Protein AF-A0A0B4H3W7-F1 (afdb_monomer_lite)

pLDDT: mean 87.28, std 7.1, range [52.62, 96.56]

Organism: Metarhizium guizhouense (strain ARSEF 977) (NCBI:txid1276136)

Foldseek 3Di:
DDDVVLNDDDFFDDDDDDLDPVRVLVVLVVVCVSVVPDPVPRDPSVVVVVVSNVVSVVCVVVVVVVCVVPDDPPDDDDDVVLVDADWDDDDDQKTFSDDPPVSCVVSVHDDDPFADPQQGIWGFDADPVRDGAWIWGQVGPPRGTDTDGDD

Radius of gyration: 22.35 Å; chains: 1; bounding box: 41×49×53 Å

Secondary structure (DSSP, 8-state):
-EEGGGTEE------S--SS-HHHHHHHHHHHHHTT--GGGS--HHHHHHHHHHHHHHHHHHHHHHHHHH--TTPPPPPGGGG----EEEETTEEE----HHHHHHTT----TT--GGGGEEEEEE-TTS-EEEEEE--STTPPPEE----

Structure (mmCIF, N/CA/C/O backbone):
data_AF-A0A0B4H3W7-F1
#
_entry.id   AF-A0A0B4H3W7-F1
#
loop_
_atom_site.group_PDB
_atom_site.id
_atom_site.type_symbol
_atom_site.label_atom_id
_atom_site.label_alt_id
_atom_site.label_comp_id
_atom_site.label_asym_id
_atom_site.label_entity_id
_atom_site.label_seq_id
_atom_site.pdbx_PDB_ins_code
_atom_site.Cartn_x
_atom_site.Cartn_y
_atom_site.Cartn_z
_atom_site.occupancy
_atom_site.B_iso_or_equiv
_atom_site.auth_seq_id
_atom_site.auth_comp_id
_atom_site.auth_asym_id
_atom_site.auth_atom_id
_atom_site.pdbx_PDB_model_num
ATOM 1 N N . MET A 1 1 ? -8.938 4.417 8.530 1.00 88.06 1 MET A N 1
ATOM 2 C CA . MET A 1 1 ? -9.142 3.806 9.865 1.00 88.06 1 MET A CA 1
ATOM 3 C C . MET A 1 1 ? -10.612 3.454 10.024 1.00 88.06 1 MET A C 1
ATOM 5 O O . MET A 1 1 ? -11.446 4.266 9.639 1.00 88.06 1 MET A O 1
ATOM 9 N N . LEU A 1 2 ? -10.930 2.270 10.545 1.00 92.44 2 LEU A N 1
ATOM 10 C CA . LEU A 1 2 ? -12.310 1.829 10.781 1.00 92.44 2 LEU A CA 1
ATOM 11 C C . LEU A 1 2 ? -12.602 1.864 12.283 1.00 92.44 2 LEU A C 1
ATOM 13 O O . LEU A 1 2 ? -11.782 1.391 13.067 1.00 92.44 2 LEU A O 1
ATOM 17 N N . LEU A 1 3 ? -13.757 2.404 12.672 1.00 93.62 3 LEU A N 1
ATOM 18 C CA . LEU A 1 3 ? -14.242 2.439 14.051 1.00 93.62 3 LEU A CA 1
ATOM 19 C C . LEU A 1 3 ? -15.624 1.769 14.133 1.00 93.62 3 LEU A C 1
ATOM 21 O O . LEU A 1 3 ? -16.639 2.471 14.102 1.00 93.62 3 LEU A O 1
ATOM 25 N N . PRO A 1 4 ? -15.687 0.428 14.246 1.00 92.56 4 PRO A N 1
ATOM 26 C CA . PRO A 1 4 ? -16.955 -0.304 14.276 1.00 92.56 4 PRO A CA 1
ATOM 27 C C . PRO A 1 4 ? -17.893 0.151 15.401 1.00 92.56 4 PRO A C 1
ATOM 29 O O . PRO A 1 4 ? -19.068 0.395 15.153 1.00 92.56 4 PRO A O 1
ATOM 32 N N . ASP A 1 5 ? -17.362 0.386 16.607 1.00 94.31 5 ASP A N 1
ATOM 33 C CA . ASP A 1 5 ? -18.141 0.844 17.773 1.00 94.31 5 ASP A CA 1
ATOM 34 C C . ASP A 1 5 ? -18.775 2.234 17.584 1.00 94.31 5 ASP A C 1
ATOM 36 O O . ASP A 1 5 ? -19.638 2.648 18.361 1.00 94.31 5 ASP A O 1
ATOM 40 N N . LYS A 1 6 ? -18.319 2.985 16.575 1.00 91.62 6 LYS A N 1
ATOM 41 C CA . LYS A 1 6 ? -18.807 4.322 16.225 1.00 91.62 6 LYS A CA 1
ATOM 42 C C . LYS A 1 6 ? -19.570 4.350 14.899 1.00 91.62 6 LYS A C 1
ATOM 44 O O . LYS A 1 6 ? -19.999 5.433 14.516 1.00 91.62 6 LYS A O 1
ATOM 49 N N . ASP A 1 7 ? -19.700 3.210 14.214 1.00 94.62 7 ASP A N 1
ATOM 50 C CA . ASP A 1 7 ? -20.217 3.110 12.841 1.00 94.62 7 ASP A CA 1
ATOM 51 C C . ASP A 1 7 ? -19.591 4.163 11.904 1.00 94.62 7 ASP A C 1
ATOM 53 O O . ASP A 1 7 ? -20.265 4.895 11.180 1.00 94.62 7 ASP A O 1
ATOM 57 N N . ALA A 1 8 ? -18.264 4.314 11.996 1.00 94.44 8 ALA A N 1
ATOM 58 C CA . ALA A 1 8 ? -17.534 5.378 11.318 1.00 94.44 8 ALA A CA 1
ATOM 59 C C . ALA A 1 8 ? -16.249 4.873 10.655 1.00 94.44 8 ALA A C 1
ATOM 61 O O . ALA A 1 8 ? -15.576 3.958 11.137 1.00 94.44 8 ALA A O 1
ATOM 62 N N . ALA A 1 9 ? -15.866 5.537 9.565 1.00 95.56 9 ALA A N 1
ATOM 63 C CA . ALA A 1 9 ? -14.590 5.343 8.893 1.00 95.56 9 ALA A CA 1
ATOM 64 C C . ALA A 1 9 ? -13.919 6.696 8.632 1.00 95.56 9 ALA A C 1
ATOM 66 O O . ALA A 1 9 ? -14.561 7.652 8.202 1.00 95.56 9 ALA A O 1
ATOM 67 N N . ILE A 1 10 ? -12.610 6.757 8.866 1.00 95.75 10 ILE A N 1
ATOM 68 C CA . ILE A 1 10 ? -11.767 7.904 8.521 1.00 95.75 10 ILE A CA 1
ATOM 69 C C . ILE A 1 10 ? -10.960 7.534 7.280 1.00 95.75 10 ILE A C 1
ATOM 71 O O . ILE A 1 10 ? -10.185 6.569 7.307 1.00 95.75 10 ILE A O 1
ATOM 75 N N . VAL A 1 11 ? -11.119 8.318 6.215 1.00 94.94 11 VAL A N 1
ATOM 76 C CA . VAL A 1 11 ? -10.364 8.192 4.964 1.00 94.94 11 VAL A CA 1
ATOM 77 C C . VAL A 1 11 ? -9.652 9.513 4.704 1.00 94.94 11 VAL A C 1
ATOM 79 O O . VAL A 1 11 ? -10.298 10.546 4.548 1.00 94.94 11 VAL A O 1
ATOM 82 N N . VAL A 1 12 ? -8.321 9.475 4.660 1.00 92.56 12 VAL A N 1
ATOM 83 C CA . VAL A 1 12 ? -7.483 10.632 4.329 1.00 92.56 12 VAL A CA 1
ATOM 84 C C . VAL A 1 12 ? -6.740 10.315 3.041 1.00 92.56 12 VAL A C 1
ATOM 86 O O . VAL A 1 12 ? -6.068 9.291 2.947 1.00 92.56 12 VAL A O 1
ATOM 89 N N . LEU A 1 13 ? -6.886 11.178 2.038 1.00 89.00 13 LEU A N 1
ATOM 90 C CA . LEU A 1 13 ? -6.260 11.012 0.730 1.00 89.00 13 LEU A CA 1
ATOM 91 C C . LEU A 1 13 ? -5.151 12.053 0.568 1.00 89.00 13 LEU A C 1
ATOM 93 O O . LEU A 1 13 ? -5.391 13.242 0.768 1.00 89.00 13 LEU A O 1
ATOM 97 N N . THR A 1 14 ? -3.955 11.611 0.176 1.00 83.56 14 THR A N 1
ATOM 98 C CA . THR A 1 14 ? -2.852 12.497 -0.218 1.00 83.56 14 THR A CA 1
ATOM 99 C C . THR A 1 14 ? -2.555 12.337 -1.704 1.00 83.56 14 THR A C 1
ATOM 101 O O . THR A 1 14 ? -2.585 11.232 -2.242 1.00 83.56 14 THR A O 1
ATOM 104 N N . ASN A 1 15 ? -2.281 13.451 -2.376 1.00 82.12 15 ASN A N 1
ATOM 105 C CA . ASN A 1 15 ? -1.937 13.500 -3.798 1.00 82.12 15 ASN A CA 1
ATOM 106 C C . ASN A 1 15 ? -0.510 14.015 -4.048 1.00 82.12 15 ASN A C 1
ATOM 108 O O . ASN A 1 15 ? -0.143 14.272 -5.194 1.00 82.12 15 ASN A O 1
ATOM 112 N N . SER A 1 16 ? 0.276 14.211 -2.990 1.00 77.06 16 SER A N 1
ATOM 113 C CA . SER A 1 16 ? 1.629 14.750 -3.080 1.00 77.06 16 SER A CA 1
ATOM 114 C C . SER A 1 16 ? 2.599 13.936 -2.236 1.00 77.06 16 SER A C 1
ATOM 116 O O . SER A 1 16 ? 2.212 13.274 -1.270 1.00 77.06 16 SER A O 1
ATOM 118 N N . LEU A 1 17 ? 3.873 13.975 -2.631 1.00 71.06 17 LEU A N 1
ATOM 119 C CA . LEU A 1 17 ? 4.944 13.373 -1.855 1.00 71.06 17 LEU A CA 1
ATOM 120 C C . LEU A 1 17 ? 5.151 14.210 -0.593 1.00 71.06 17 LEU A C 1
ATOM 122 O O . LEU A 1 17 ? 5.510 15.389 -0.669 1.00 71.06 17 LEU A O 1
ATOM 126 N N . ALA A 1 18 ? 4.870 13.609 0.554 1.00 74.00 18 ALA A N 1
ATOM 127 C CA . ALA A 1 18 ? 4.731 14.352 1.784 1.00 74.00 18 ALA A CA 1
ATOM 128 C C . ALA A 1 18 ? 6.084 14.546 2.497 1.00 74.00 18 ALA A C 1
ATOM 130 O O . ALA A 1 18 ? 6.922 13.648 2.573 1.00 74.00 18 ALA A O 1
ATOM 131 N N . LEU A 1 19 ? 6.285 15.743 3.060 1.00 83.00 19 LEU A N 1
ATOM 132 C CA . LEU A 1 19 ? 7.442 16.082 3.908 1.00 83.00 19 LEU A CA 1
ATOM 133 C C . LEU A 1 19 ? 7.417 15.361 5.266 1.00 83.00 19 LEU A C 1
ATOM 135 O O . LEU A 1 19 ? 8.323 15.517 6.081 1.00 83.00 19 LEU A O 1
ATOM 139 N N . ASN A 1 20 ? 6.349 14.616 5.508 1.00 84.25 20 ASN A N 1
ATOM 140 C CA . ASN A 1 20 ? 6.049 13.842 6.691 1.00 84.25 20 ASN A CA 1
ATOM 141 C C . ASN A 1 20 ? 4.849 12.921 6.408 1.00 84.25 20 ASN A C 1
ATOM 143 O O . ASN A 1 20 ? 4.294 12.964 5.316 1.00 84.25 20 ASN A O 1
ATOM 147 N N . ASP A 1 21 ? 4.410 12.117 7.373 1.00 85.06 21 ASP A N 1
ATOM 148 C CA . ASP A 1 21 ? 3.234 11.255 7.208 1.00 85.06 21 ASP A CA 1
ATOM 149 C C . ASP A 1 21 ? 1.909 12.007 7.461 1.00 85.06 21 ASP A C 1
ATOM 151 O O . ASP A 1 21 ? 1.145 11.719 8.382 1.00 85.06 21 ASP A O 1
ATOM 155 N N . VAL A 1 22 ? 1.649 13.045 6.656 1.00 87.00 22 VAL A N 1
ATOM 156 C CA . VAL A 1 22 ? 0.502 13.953 6.850 1.00 87.00 22 VAL A CA 1
ATOM 157 C C . VAL A 1 22 ? -0.846 13.228 6.840 1.00 87.00 22 VAL A C 1
ATOM 159 O O . VAL A 1 22 ? -1.768 13.627 7.555 1.00 87.00 22 VAL A O 1
ATOM 162 N N . ALA A 1 23 ? -0.976 12.174 6.029 1.00 90.06 23 ALA A N 1
ATOM 163 C CA . ALA A 1 23 ? -2.228 11.442 5.891 1.00 90.06 23 ALA A CA 1
ATOM 164 C C . ALA A 1 23 ? -2.564 10.696 7.187 1.00 90.06 23 ALA A C 1
ATOM 166 O O . ALA A 1 23 ? -3.702 10.766 7.659 1.00 90.06 23 ALA A O 1
ATOM 167 N N . ASP A 1 24 ? -1.563 10.055 7.792 1.00 88.75 24 ASP A N 1
ATOM 168 C CA . ASP A 1 24 ? -1.706 9.411 9.090 1.00 88.75 24 ASP A CA 1
ATOM 169 C C . ASP A 1 24 ? -2.007 10.433 10.192 1.00 88.75 24 ASP A C 1
ATOM 171 O O . ASP A 1 24 ? -2.950 10.257 10.956 1.00 88.75 24 ASP A O 1
ATOM 175 N N . TRP A 1 25 ? -1.301 11.563 10.225 1.00 90.12 25 TRP A N 1
ATOM 176 C CA . TRP A 1 25 ? -1.473 12.572 11.276 1.00 90.12 25 TRP A CA 1
ATOM 177 C C . TRP A 1 25 ? -2.840 13.241 11.281 1.00 90.12 25 TRP A C 1
ATOM 179 O O . TRP A 1 25 ? -3.432 13.433 12.342 1.00 90.12 25 TRP A O 1
ATOM 189 N N . ILE A 1 26 ? -3.371 13.572 10.104 1.00 91.06 26 ILE A N 1
ATOM 190 C CA . ILE A 1 26 ? -4.753 14.045 9.985 1.00 91.06 26 ILE A CA 1
ATOM 191 C C . ILE A 1 26 ? -5.715 12.940 10.434 1.00 91.06 26 ILE A C 1
ATOM 193 O O . ILE A 1 26 ? -6.681 13.218 11.145 1.00 91.06 26 ILE A O 1
ATOM 197 N N . GLY A 1 27 ? -5.432 11.687 10.068 1.00 93.50 27 GLY A N 1
ATOM 198 C CA . GLY A 1 27 ? -6.198 10.530 10.517 1.00 93.50 27 GLY A CA 1
ATOM 199 C C . GLY A 1 27 ? -6.236 10.412 12.041 1.00 93.50 27 GLY A C 1
ATOM 200 O O . GLY A 1 27 ? -7.317 10.281 12.610 1.00 93.50 27 GLY A O 1
ATOM 201 N N . GLN A 1 28 ? -5.083 10.534 12.702 1.00 92.62 28 GLN A N 1
ATOM 202 C CA . GLN A 1 28 ? -4.955 10.497 14.157 1.00 92.62 28 GLN A CA 1
ATOM 203 C C . GLN A 1 28 ? -5.653 11.684 14.829 1.00 92.62 28 GLN A C 1
ATOM 205 O O . GLN A 1 28 ? -6.349 11.490 15.821 1.00 92.62 28 GLN A O 1
ATOM 210 N N . LEU A 1 29 ? -5.549 12.896 14.273 1.00 93.62 29 LEU A N 1
ATOM 211 C CA . LEU A 1 29 ? -6.249 14.072 14.801 1.00 93.62 29 LEU A CA 1
ATOM 212 C C . LEU A 1 29 ? -7.770 13.869 14.811 1.00 93.62 29 LEU A C 1
ATOM 214 O O . LEU A 1 29 ? -8.432 14.139 15.812 1.00 93.62 29 LEU A O 1
ATOM 218 N N . ILE A 1 30 ? -8.323 13.377 13.699 1.00 95.00 30 ILE A N 1
ATOM 219 C CA . ILE A 1 30 ? -9.758 13.087 13.579 1.00 95.00 30 ILE A CA 1
ATOM 220 C C . ILE A 1 30 ? -10.140 11.932 14.512 1.00 95.00 30 ILE A C 1
ATOM 222 O O . ILE A 1 30 ? -11.189 11.977 15.153 1.00 95.00 30 ILE A O 1
ATOM 226 N N . LEU A 1 31 ? -9.285 10.914 14.625 1.00 95.25 31 LEU A N 1
ATOM 227 C CA . LEU A 1 31 ? -9.492 9.778 15.517 1.00 95.25 31 LEU A CA 1
ATOM 228 C C . LEU A 1 31 ? -9.578 10.213 16.985 1.00 95.25 31 LEU A C 1
ATOM 230 O O . LEU A 1 31 ? -10.518 9.823 17.676 1.00 95.25 31 LEU A O 1
ATOM 234 N N . GLU A 1 32 ? -8.641 11.036 17.459 1.00 95.44 32 GLU A N 1
ATOM 235 C CA . GLU A 1 32 ? -8.641 11.552 18.832 1.00 95.44 32 GLU A CA 1
ATOM 236 C C . GLU A 1 32 ? -9.901 12.368 19.141 1.00 95.44 32 GLU A C 1
ATOM 238 O O . GLU A 1 32 ? -10.424 12.301 20.257 1.00 95.44 32 GLU A O 1
ATOM 243 N N . GLU A 1 33 ? -10.424 13.097 18.152 1.00 94.69 33 GLU A N 1
ATOM 244 C CA . GLU A 1 33 ? -11.680 13.831 18.288 1.00 94.69 33 GLU A CA 1
ATOM 245 C C . GLU A 1 33 ? -12.885 12.883 18.393 1.00 94.69 33 GLU A C 1
ATOM 247 O O . GLU A 1 33 ? -13.692 13.015 19.313 1.00 94.69 33 GLU A O 1
ATOM 252 N N . LEU A 1 34 ? -12.981 11.867 17.527 1.00 95.00 34 LEU A N 1
ATOM 253 C CA . LEU A 1 34 ? -14.061 10.868 17.578 1.00 95.00 34 LEU A CA 1
ATOM 254 C C . LEU A 1 34 ? -14.054 10.038 18.871 1.00 95.00 34 LEU A C 1
ATOM 256 O O . LEU A 1 34 ? -15.108 9.598 19.346 1.00 95.00 34 LEU A O 1
ATOM 260 N N . LEU A 1 35 ? -12.868 9.816 19.440 1.00 94.44 35 LEU A N 1
ATOM 261 C CA . LEU A 1 35 ? -12.682 9.136 20.720 1.00 94.44 35 LEU A CA 1
ATOM 262 C C . LEU A 1 35 ? -12.828 10.074 21.928 1.00 94.44 35 LEU A C 1
ATOM 264 O O . LEU A 1 35 ? -12.786 9.596 23.061 1.00 94.44 35 LEU A O 1
ATOM 268 N N . ALA A 1 36 ? -13.030 11.378 21.706 1.00 95.06 36 ALA A N 1
ATOM 269 C CA . ALA A 1 36 ? -13.121 12.403 22.744 1.00 95.06 36 ALA A CA 1
ATOM 270 C C . ALA A 1 36 ? -11.927 12.376 23.721 1.00 95.06 36 ALA A C 1
ATOM 272 O O . ALA A 1 36 ? -12.091 12.483 24.940 1.00 95.06 36 ALA A O 1
ATOM 273 N N . VAL A 1 37 ? -10.710 12.228 23.187 1.00 96.56 37 VAL A N 1
ATOM 274 C CA . VAL A 1 37 ? -9.479 12.196 23.988 1.00 96.56 37 VAL A CA 1
ATOM 275 C C . VAL A 1 37 ? -9.304 13.522 24.732 1.00 96.56 37 VAL A C 1
ATOM 277 O O . VAL A 1 37 ? -9.427 14.613 24.158 1.00 96.56 37 VAL A O 1
ATOM 280 N N . SER A 1 38 ? -9.011 13.426 26.031 1.00 95.69 38 SER A N 1
ATOM 281 C CA . SER A 1 38 ? -8.806 14.585 26.899 1.00 95.69 38 SER A CA 1
ATOM 282 C C . SER A 1 38 ? -7.604 15.415 26.446 1.00 95.69 38 SER A C 1
ATOM 284 O O . SER A 1 38 ? -6.593 14.882 25.997 1.00 95.69 38 SER A O 1
ATOM 286 N N . SER A 1 39 ? -7.687 16.738 26.600 1.00 88.38 39 SER A N 1
ATOM 287 C CA . SER A 1 39 ? -6.667 17.677 26.105 1.00 88.38 39 SER A CA 1
ATOM 288 C C . SER A 1 39 ? -5.250 17.397 26.619 1.00 88.38 39 SER A C 1
ATOM 290 O O . SER A 1 39 ? -4.293 17.609 25.883 1.00 88.38 39 SER A O 1
ATOM 292 N N . GLY A 1 40 ? -5.105 16.885 27.846 1.00 92.31 40 GLY A N 1
ATOM 293 C CA . GLY A 1 40 ? -3.808 16.509 28.424 1.00 92.31 40 GLY A CA 1
ATOM 294 C C . GLY A 1 40 ? -3.173 15.250 27.822 1.00 92.31 40 GLY A C 1
ATOM 295 O O . GLY A 1 40 ? -1.983 15.031 28.021 1.00 92.31 40 GLY A O 1
ATOM 296 N N . ASN A 1 41 ? -3.949 14.451 27.083 1.00 93.75 41 ASN A N 1
ATOM 297 C CA . ASN A 1 41 ? -3.519 13.192 26.473 1.00 93.75 41 ASN A CA 1
ATOM 298 C C . ASN A 1 41 ? -3.495 13.243 24.938 1.00 93.75 41 ASN A C 1
ATOM 300 O O . ASN A 1 41 ? -3.191 12.230 24.314 1.00 93.75 41 ASN A O 1
ATOM 304 N N . ARG A 1 42 ? -3.834 14.386 24.326 1.00 93.88 42 ARG A N 1
ATOM 305 C CA . ARG A 1 42 ? -3.816 14.535 22.866 1.00 93.88 42 ARG A CA 1
ATOM 306 C C . ARG A 1 42 ? -2.394 14.538 22.325 1.00 93.88 42 ARG A C 1
ATOM 308 O O . ARG A 1 42 ? -1.489 15.137 22.915 1.00 93.88 42 ARG A O 1
ATOM 315 N N . THR A 1 43 ? -2.213 13.916 21.170 1.00 92.31 43 THR A N 1
ATOM 316 C CA . THR A 1 43 ? -0.922 13.858 20.492 1.00 92.31 43 THR A CA 1
ATOM 317 C C . THR A 1 43 ? -0.528 15.246 19.998 1.00 92.31 43 THR A C 1
ATOM 319 O O . THR A 1 43 ? -1.300 15.954 19.349 1.00 92.31 43 THR A O 1
ATOM 322 N N . ASN A 1 44 ? 0.713 15.657 20.271 1.00 92.19 44 ASN A N 1
ATOM 323 C CA . ASN A 1 44 ? 1.244 16.909 19.736 1.00 92.19 44 ASN A CA 1
ATOM 324 C C . ASN A 1 44 ? 1.731 16.711 18.293 1.00 92.19 44 ASN A C 1
ATOM 326 O O . ASN A 1 44 ? 2.926 16.568 18.026 1.00 92.19 44 ASN A O 1
ATOM 330 N N . ILE A 1 45 ? 0.772 16.707 17.372 1.00 89.56 45 ILE A N 1
ATOM 331 C CA . ILE A 1 45 ? 0.994 16.448 15.948 1.00 89.56 45 ILE A CA 1
ATOM 332 C C . ILE A 1 45 ? 1.880 17.524 15.305 1.00 89.56 45 ILE A C 1
ATOM 334 O O . ILE A 1 45 ? 2.700 17.205 14.452 1.00 89.56 45 ILE A O 1
ATOM 338 N N . ILE A 1 46 ? 1.790 18.783 15.751 1.00 88.75 46 ILE A N 1
ATOM 339 C CA . ILE A 1 46 ? 2.640 19.874 15.241 1.00 88.75 46 ILE A CA 1
ATOM 340 C C . ILE A 1 46 ? 4.109 19.600 15.571 1.00 88.75 46 ILE A C 1
ATOM 342 O O . ILE A 1 46 ? 4.972 19.680 14.704 1.00 88.75 46 ILE A O 1
ATOM 346 N N . LYS A 1 47 ? 4.400 19.204 16.812 1.00 91.31 47 LYS A N 1
ATOM 347 C CA . LYS A 1 47 ? 5.769 18.877 17.215 1.00 91.31 47 LYS A CA 1
ATOM 348 C C . LYS A 1 47 ? 6.306 17.654 16.468 1.00 91.31 47 LYS A C 1
ATOM 350 O O . LYS A 1 47 ? 7.476 17.640 16.087 1.00 91.31 47 LYS A O 1
ATOM 355 N N . ALA A 1 48 ? 5.466 16.638 16.254 1.00 88.50 48 ALA A N 1
ATOM 356 C CA . ALA A 1 48 ? 5.825 15.489 15.424 1.00 8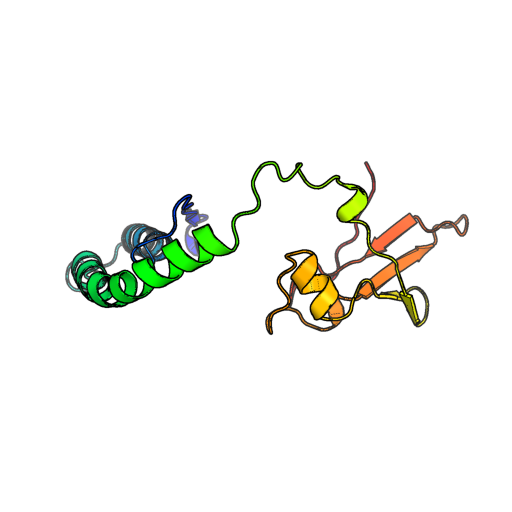8.50 48 ALA A CA 1
ATOM 357 C C . ALA A 1 48 ? 6.160 15.942 13.988 1.00 88.50 48 ALA A C 1
ATOM 359 O O . ALA A 1 48 ? 7.226 15.595 13.477 1.00 88.50 48 ALA A O 1
ATOM 360 N N . ALA A 1 49 ? 5.334 16.827 13.413 1.00 86.56 49 ALA A N 1
ATOM 361 C CA . ALA A 1 49 ? 5.565 17.499 12.134 1.00 86.56 49 ALA A CA 1
ATOM 362 C C . ALA A 1 49 ? 6.919 18.146 12.001 1.00 86.56 49 ALA A C 1
ATOM 364 O O . ALA A 1 49 ? 7.693 17.797 11.107 1.00 86.56 49 ALA A O 1
ATOM 365 N N . GLU A 1 50 ? 7.217 19.045 12.916 1.00 90.06 50 GLU A N 1
ATOM 366 C CA . GLU A 1 50 ? 8.457 19.798 12.906 1.00 90.06 50 GLU A CA 1
ATOM 367 C C . GLU A 1 50 ? 9.679 18.885 13.047 1.00 90.06 50 GLU A C 1
ATOM 369 O O . GLU A 1 50 ? 10.707 19.140 12.422 1.00 90.06 50 GLU A O 1
ATOM 374 N N . SER A 1 51 ? 9.562 17.789 13.804 1.00 90.25 51 SER A N 1
ATOM 375 C CA . SER A 1 51 ? 10.666 16.849 14.015 1.00 90.25 51 SER A CA 1
ATOM 376 C C . SER A 1 51 ? 11.030 16.015 12.780 1.00 90.25 51 SER A C 1
ATOM 378 O O . SER A 1 51 ? 12.196 15.659 12.618 1.00 90.25 51 SER A O 1
ATOM 380 N N . CYS A 1 52 ? 10.071 15.730 11.891 1.00 87.56 52 CYS A N 1
ATOM 381 C CA . CYS A 1 52 ? 10.296 14.896 10.704 1.00 87.56 52 CYS A CA 1
ATOM 382 C C . CYS A 1 52 ? 10.871 15.678 9.515 1.00 87.56 52 CYS A C 1
ATOM 384 O O . CYS A 1 52 ? 11.604 15.115 8.700 1.00 87.56 52 CYS A O 1
ATOM 386 N N . ILE A 1 53 ? 10.559 16.975 9.420 1.00 88.44 53 ILE A N 1
ATOM 387 C CA . ILE A 1 53 ? 10.928 17.823 8.277 1.00 88.44 53 ILE A CA 1
ATOM 388 C C . ILE A 1 53 ? 12.435 17.777 7.962 1.00 88.44 53 ILE A C 1
ATOM 390 O O . ILE A 1 53 ? 12.772 17.578 6.793 1.00 88.44 53 ILE A O 1
ATOM 394 N N . PRO A 1 54 ? 13.362 17.923 8.935 1.00 90.19 54 PRO A N 1
ATOM 395 C CA . PRO A 1 54 ? 14.790 17.959 8.633 1.00 90.19 54 PRO A CA 1
ATOM 396 C C . PRO A 1 54 ? 15.311 16.663 8.015 1.00 90.19 54 PRO A C 1
ATOM 398 O O . PRO A 1 54 ? 16.174 16.722 7.146 1.00 90.19 54 PRO A O 1
ATOM 401 N N . GLU A 1 55 ? 14.802 15.507 8.445 1.00 87.69 55 GLU A N 1
ATOM 402 C CA . GLU A 1 55 ? 15.224 14.212 7.906 1.00 87.69 55 GLU A CA 1
ATOM 403 C C . GLU A 1 55 ? 14.653 13.981 6.509 1.00 87.69 55 GLU A C 1
ATOM 405 O O . GLU A 1 55 ? 15.409 13.649 5.596 1.00 87.69 55 GLU A O 1
ATOM 410 N N . ASN A 1 56 ? 13.359 14.250 6.297 1.00 86.12 56 ASN A N 1
ATOM 411 C CA . ASN A 1 56 ? 12.761 14.106 4.970 1.00 86.12 56 ASN A CA 1
ATOM 412 C C . ASN A 1 56 ? 13.432 15.034 3.952 1.00 86.12 56 ASN A C 1
ATOM 414 O O . ASN A 1 56 ? 13.751 14.596 2.849 1.00 86.12 56 ASN A O 1
ATOM 418 N N . LEU A 1 57 ? 13.724 16.287 4.320 1.00 91.38 57 LEU A N 1
ATOM 419 C CA . LEU A 1 57 ? 14.376 17.245 3.422 1.00 91.38 57 LEU A CA 1
ATOM 420 C C . LEU A 1 57 ? 15.762 16.799 2.940 1.00 91.38 57 LEU A C 1
ATOM 422 O O . LEU A 1 57 ? 16.154 17.194 1.843 1.00 91.38 57 LEU A O 1
ATOM 426 N N . LYS A 1 58 ? 16.492 15.967 3.697 1.00 92.00 58 LYS A N 1
ATOM 427 C CA . LYS A 1 58 ? 17.798 15.443 3.255 1.00 92.00 58 LYS A CA 1
ATOM 428 C C . LYS A 1 58 ? 17.684 14.581 1.999 1.00 92.00 58 LYS A C 1
ATOM 430 O O . LYS A 1 58 ? 18.621 14.557 1.212 1.00 92.00 58 LYS A O 1
ATOM 435 N N . TRP A 1 59 ? 16.554 13.901 1.804 1.00 87.38 59 TRP A N 1
ATOM 436 C CA . TRP A 1 59 ? 16.356 12.969 0.693 1.00 87.38 59 TRP A CA 1
ATOM 437 C C . TRP A 1 59 ? 15.810 13.631 -0.582 1.00 87.38 59 TRP A C 1
ATOM 439 O O . TRP A 1 59 ? 16.028 13.131 -1.684 1.00 87.38 59 TRP A O 1
ATOM 449 N N . TYR A 1 60 ? 15.134 14.781 -0.467 1.00 88.25 60 TYR A N 1
ATOM 450 C CA . TYR A 1 60 ? 14.500 15.445 -1.615 1.00 88.25 60 TYR A CA 1
ATOM 451 C C . TYR A 1 60 ? 15.463 15.782 -2.766 1.00 88.25 60 TYR A C 1
ATOM 453 O O . TYR A 1 60 ? 15.068 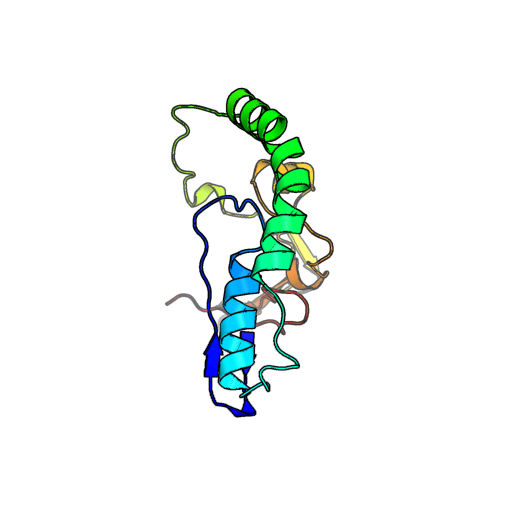15.572 -3.912 1.00 88.25 60 TYR A O 1
ATOM 461 N N . PRO A 1 61 ? 16.696 16.280 -2.535 1.00 93.62 61 PRO A N 1
ATOM 462 C CA . PRO A 1 61 ? 17.628 16.550 -3.629 1.00 93.62 61 PRO A CA 1
ATOM 463 C C . PRO A 1 61 ? 17.947 15.304 -4.463 1.00 93.62 61 PRO A C 1
ATOM 465 O O . PRO A 1 61 ? 17.908 15.366 -5.694 1.00 93.62 61 PRO A O 1
ATOM 468 N N . ASP A 1 62 ? 18.194 14.172 -3.800 1.00 92.44 62 ASP A N 1
ATOM 469 C CA . ASP A 1 62 ? 18.495 12.902 -4.462 1.00 92.44 62 ASP A CA 1
ATOM 470 C C . ASP A 1 62 ? 17.271 12.367 -5.203 1.00 92.44 62 ASP A C 1
ATOM 472 O O . ASP A 1 62 ? 17.382 11.982 -6.365 1.00 92.44 62 ASP A O 1
ATOM 476 N N . LEU A 1 63 ? 16.091 12.431 -4.580 1.00 86.25 63 LEU A N 1
ATOM 477 C CA . LEU A 1 63 ? 14.836 12.035 -5.212 1.00 86.25 63 LEU A CA 1
ATOM 478 C C . LEU A 1 63 ? 14.532 12.876 -6.457 1.00 86.25 63 LEU A C 1
ATOM 480 O O . LEU A 1 63 ? 14.160 12.333 -7.492 1.00 86.25 63 LEU A O 1
ATOM 484 N N . ILE A 1 64 ? 14.679 14.202 -6.383 1.00 91.38 64 ILE A N 1
ATOM 485 C CA . ILE A 1 64 ? 14.450 15.097 -7.526 1.00 91.38 64 ILE A CA 1
ATOM 486 C C . ILE A 1 64 ? 15.410 14.747 -8.662 1.00 91.38 64 ILE A C 1
ATOM 488 O O . ILE A 1 64 ? 14.988 14.678 -9.819 1.00 91.38 64 ILE A O 1
ATOM 492 N N . LYS A 1 65 ? 16.684 14.505 -8.337 1.00 94.69 65 LYS A N 1
ATOM 493 C CA . LYS A 1 65 ? 17.689 14.083 -9.311 1.00 94.69 65 LYS A CA 1
ATOM 494 C C . LYS A 1 65 ? 17.315 12.741 -9.941 1.00 94.69 65 LYS A C 1
ATOM 496 O O . LYS A 1 65 ? 17.300 12.638 -11.160 1.00 94.69 65 LYS A O 1
ATOM 501 N N . GLU A 1 66 ? 16.972 11.740 -9.139 1.00 93.56 66 GLU A N 1
ATOM 502 C CA . GLU A 1 66 ? 16.589 10.411 -9.619 1.00 93.56 66 GLU A CA 1
ATOM 503 C C . GLU A 1 66 ? 15.333 10.465 -10.495 1.00 93.56 66 GLU A C 1
ATOM 505 O O . GLU A 1 66 ? 15.315 9.902 -11.588 1.00 93.56 66 GLU A O 1
ATOM 510 N N . LEU A 1 67 ? 14.302 11.202 -10.072 1.00 88.69 67 LEU A N 1
ATOM 511 C CA . LEU A 1 67 ? 13.093 11.407 -10.865 1.00 88.69 67 LEU A CA 1
ATOM 512 C C . LEU A 1 67 ? 13.408 12.080 -12.200 1.00 88.69 67 LEU A C 1
ATOM 514 O O . LEU A 1 67 ? 12.838 11.685 -13.212 1.00 88.69 67 LEU A O 1
ATOM 518 N N . ALA A 1 68 ? 14.299 13.074 -12.221 1.00 91.88 68 ALA A N 1
ATOM 519 C CA . ALA A 1 68 ? 14.727 13.724 -13.455 1.00 91.88 68 ALA A CA 1
ATOM 520 C C . ALA A 1 68 ? 15.517 12.768 -14.363 1.00 91.88 68 ALA A C 1
ATOM 522 O O . ALA A 1 68 ? 15.213 12.683 -15.553 1.00 91.88 68 ALA A O 1
ATOM 523 N N . ASP A 1 69 ? 16.465 12.017 -13.801 1.00 92.62 69 ASP A N 1
ATOM 524 C CA . ASP A 1 69 ? 17.316 11.065 -14.522 1.00 92.62 69 ASP A CA 1
ATOM 525 C C . ASP A 1 69 ? 16.502 9.898 -15.110 1.00 92.62 69 ASP A C 1
ATOM 527 O O . ASP A 1 69 ? 16.787 9.415 -16.207 1.00 92.62 69 ASP A O 1
ATOM 531 N N . LEU A 1 70 ? 15.465 9.448 -14.397 1.00 87.69 70 LEU A N 1
ATOM 532 C CA . LEU A 1 70 ? 14.601 8.339 -14.807 1.00 87.69 70 LEU A CA 1
ATOM 533 C C . LEU A 1 70 ? 13.383 8.781 -15.628 1.00 87.69 70 LEU A C 1
ATOM 535 O O . LEU A 1 70 ? 12.681 7.925 -16.184 1.00 87.69 70 LEU A O 1
ATOM 539 N N . ARG A 1 71 ? 13.104 10.088 -15.723 1.00 85.12 71 ARG A N 1
ATOM 540 C CA . ARG A 1 71 ? 11.935 10.606 -16.441 1.00 85.12 71 ARG A CA 1
ATOM 541 C C . ARG A 1 71 ? 12.021 10.249 -17.921 1.00 85.12 71 ARG A C 1
ATOM 543 O O . ARG A 1 71 ? 12.856 10.756 -18.664 1.00 85.12 71 ARG A O 1
ATOM 550 N N . LYS A 1 72 ? 11.066 9.444 -18.382 1.00 86.81 72 LYS A N 1
ATOM 551 C CA . LYS A 1 72 ? 10.865 9.150 -19.804 1.00 86.81 72 LYS A CA 1
ATOM 552 C C . LYS A 1 72 ? 9.743 10.030 -20.346 1.00 86.81 72 LYS A C 1
ATOM 554 O O . LYS A 1 72 ? 8.568 9.754 -20.103 1.00 86.81 72 LYS A O 1
ATOM 559 N N . ASN A 1 73 ? 10.112 11.107 -21.037 1.00 85.06 73 ASN A N 1
ATOM 560 C CA . ASN A 1 73 ? 9.150 11.988 -21.703 1.00 85.06 73 ASN A CA 1
ATOM 561 C C . ASN A 1 73 ? 8.384 11.240 -22.802 1.00 85.06 73 ASN A C 1
ATOM 563 O O . ASN A 1 73 ? 8.885 10.256 -23.342 1.00 85.06 73 ASN A O 1
ATOM 567 N N . GLU A 1 74 ? 7.167 11.710 -23.098 1.00 86.75 74 GLU A N 1
ATOM 568 C CA . GLU A 1 74 ? 6.305 11.158 -24.159 1.00 86.75 74 GLU A CA 1
ATOM 569 C C . GLU A 1 74 ? 6.006 9.663 -23.992 1.00 86.75 74 GLU A C 1
ATOM 571 O O . GLU A 1 74 ? 5.750 8.942 -24.955 1.00 86.75 74 GLU A O 1
ATOM 576 N N . THR A 1 75 ? 6.022 9.183 -22.747 1.00 77.75 75 THR A N 1
ATOM 577 C CA . THR A 1 75 ? 5.613 7.818 -22.452 1.00 77.75 75 THR A CA 1
ATOM 578 C C . THR A 1 75 ? 4.111 7.695 -22.699 1.00 77.75 75 THR A C 1
ATOM 580 O O . THR A 1 75 ? 3.328 8.392 -22.048 1.00 77.75 75 THR A O 1
ATOM 583 N N . PRO A 1 76 ? 3.677 6.839 -23.642 1.00 78.19 76 PRO A N 1
ATOM 584 C CA . PRO A 1 76 ? 2.259 6.618 -23.849 1.00 78.19 76 PRO A CA 1
ATOM 585 C C . PRO A 1 76 ? 1.665 5.992 -22.588 1.00 78.19 76 PRO A C 1
ATOM 587 O O . PRO A 1 76 ? 2.334 5.226 -21.883 1.00 78.19 76 PRO A O 1
ATOM 590 N N . ALA A 1 77 ? 0.393 6.295 -22.318 1.00 75.69 77 ALA A N 1
ATOM 591 C CA . ALA A 1 77 ? -0.363 5.541 -21.330 1.00 75.69 77 ALA A CA 1
ATOM 592 C C . ALA A 1 77 ? -0.224 4.047 -21.651 1.00 75.69 77 ALA A C 1
ATOM 594 O O . ALA A 1 77 ? -0.307 3.644 -22.817 1.00 75.69 77 ALA A O 1
ATOM 595 N N . ARG A 1 78 ? 0.025 3.219 -20.632 1.00 74.00 78 ARG A N 1
ATOM 596 C CA . ARG A 1 78 ? 0.076 1.776 -20.860 1.00 74.00 78 ARG A CA 1
ATOM 597 C C . ARG A 1 78 ? -1.274 1.316 -21.379 1.00 74.00 78 ARG A C 1
ATOM 599 O O . ARG A 1 78 ? -2.305 1.574 -20.764 1.00 74.00 78 ARG A O 1
ATOM 606 N N . HIS A 1 79 ? -1.243 0.612 -22.503 1.00 81.00 79 HIS A N 1
ATOM 607 C CA . HIS A 1 79 ? -2.406 -0.114 -22.977 1.00 81.00 79 HIS A CA 1
ATOM 608 C C . HIS A 1 79 ? -2.826 -1.150 -21.937 1.00 81.00 79 HIS A C 1
ATOM 610 O O . HIS A 1 79 ? -1.975 -1.793 -21.325 1.00 81.00 79 HIS A O 1
ATOM 616 N N . LEU A 1 80 ? -4.137 -1.354 -21.799 1.00 78.56 80 LEU A N 1
ATOM 617 C CA . LEU A 1 80 ? -4.705 -2.366 -20.906 1.00 78.56 80 LEU A CA 1
ATOM 618 C C . LEU A 1 80 ? -4.152 -3.773 -21.195 1.00 78.56 80 LEU A C 1
ATOM 620 O O . LEU A 1 80 ? -4.001 -4.580 -20.286 1.00 78.56 80 LEU A O 1
ATOM 624 N N . ASP A 1 81 ? -3.779 -4.052 -22.445 1.00 84.00 81 ASP A N 1
ATOM 625 C CA . ASP A 1 81 ? -3.150 -5.317 -22.831 1.00 84.00 81 ASP A CA 1
ATOM 626 C C . ASP A 1 81 ? -1.816 -5.575 -22.117 1.00 84.00 81 ASP A C 1
ATOM 628 O O . ASP A 1 81 ? -1.465 -6.728 -21.885 1.00 84.00 81 ASP A O 1
ATOM 632 N N . ALA A 1 82 ? -1.102 -4.524 -21.696 1.00 78.75 82 ALA A N 1
ATOM 633 C CA . ALA A 1 82 ? 0.114 -4.650 -20.893 1.00 78.75 82 ALA A CA 1
ATOM 634 C C . ALA A 1 82 ? -0.161 -5.123 -19.451 1.00 78.75 82 ALA A C 1
ATOM 636 O O . ALA A 1 82 ? 0.782 -5.455 -18.731 1.00 78.75 82 ALA A O 1
ATOM 637 N N . GLU A 1 83 ? -1.428 -5.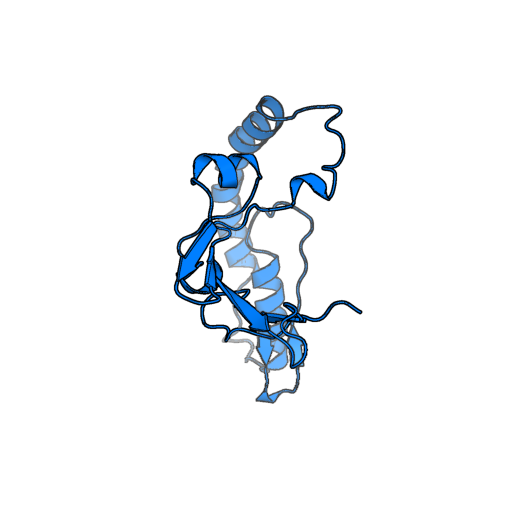178 -19.029 1.00 82.56 83 GLU A N 1
ATOM 638 C CA . GLU A 1 83 ? -1.882 -5.697 -17.733 1.00 82.56 83 GLU A CA 1
ATOM 639 C C . GLU A 1 83 ? -2.445 -7.125 -17.824 1.00 82.56 83 GLU A C 1
ATOM 641 O O . GLU A 1 83 ? -2.953 -7.653 -16.839 1.00 82.56 83 GLU A O 1
ATOM 646 N N . LYS A 1 84 ? -2.312 -7.789 -18.981 1.00 87.81 84 LYS A N 1
ATOM 647 C CA . LYS A 1 84 ? -2.594 -9.224 -19.116 1.00 87.81 84 LYS A CA 1
ATOM 648 C C . LYS A 1 84 ? -1.439 -10.050 -18.549 1.00 87.81 84 LYS A C 1
ATOM 650 O O . LYS A 1 84 ? -0.274 -9.661 -18.650 1.00 87.81 84 LYS A O 1
ATOM 655 N N . PHE A 1 85 ? -1.762 -11.179 -17.934 1.00 88.44 85 PHE A N 1
ATOM 656 C CA . PHE A 1 85 ? -0.791 -12.138 -17.418 1.00 88.44 85 PHE A CA 1
ATOM 657 C C . PHE A 1 85 ? -1.064 -13.491 -18.058 1.00 88.44 85 PHE A C 1
ATOM 659 O O . PHE A 1 85 ? -2.224 -13.882 -18.200 1.00 88.44 85 PHE A O 1
ATOM 666 N N . GLU A 1 86 ? 0.003 -14.170 -18.465 1.00 90.56 86 GLU A N 1
ATOM 667 C CA . GLU A 1 86 ? -0.088 -15.587 -18.791 1.00 90.56 86 GLU A CA 1
ATOM 668 C C . GLU A 1 86 ? -0.309 -16.370 -17.497 1.00 90.56 86 GLU A C 1
ATOM 670 O O . GLU A 1 86 ? 0.180 -15.982 -16.432 1.00 90.56 86 GLU A O 1
ATOM 675 N N . LEU A 1 87 ? -1.119 -17.420 -17.601 1.00 92.62 87 LEU A N 1
ATOM 676 C CA . LEU A 1 87 ? -1.452 -18.292 -16.490 1.00 92.62 87 LEU A CA 1
ATOM 677 C C . LEU A 1 87 ? -0.686 -19.598 -16.653 1.00 92.62 87 LEU A C 1
ATOM 679 O O . LEU A 1 87 ? -0.944 -20.355 -17.590 1.00 92.62 87 LEU A O 1
ATOM 683 N N . ASP A 1 88 ? 0.226 -19.858 -15.726 1.00 93.69 88 ASP A N 1
ATOM 684 C CA . ASP A 1 88 ? 0.972 -21.105 -15.657 1.00 93.69 88 ASP A CA 1
ATOM 685 C C . ASP A 1 88 ? 0.160 -22.134 -14.870 1.00 93.69 88 ASP A C 1
ATOM 687 O O . ASP A 1 88 ? -0.322 -21.851 -13.772 1.00 93.69 88 ASP A O 1
ATOM 691 N N . HIS A 1 89 ? -0.017 -23.338 -15.417 1.00 94.56 89 HIS A N 1
ATOM 692 C CA . HIS A 1 89 ? -0.694 -24.413 -14.686 1.00 94.56 89 HIS A CA 1
ATOM 693 C C . HIS A 1 89 ? 0.119 -24.812 -13.448 1.00 94.56 89 HIS A C 1
ATOM 695 O O . HIS A 1 89 ? 1.342 -24.942 -13.525 1.00 94.56 89 HIS A O 1
ATOM 701 N N . TYR A 1 90 ? -0.561 -24.992 -12.313 1.00 93.81 90 TYR A N 1
ATOM 702 C CA . TYR A 1 90 ? 0.062 -25.399 -11.055 1.00 93.81 90 TYR A CA 1
ATOM 703 C C . TYR A 1 90 ? -0.387 -26.792 -10.628 1.00 93.81 90 TYR A C 1
ATOM 705 O O . TYR A 1 90 ? 0.389 -27.741 -10.713 1.00 93.81 90 TYR A O 1
ATOM 713 N N . GLU A 1 91 ? -1.637 -26.921 -10.191 1.00 94.69 91 GLU A N 1
ATOM 714 C CA . GLU A 1 91 ? -2.237 -28.189 -9.776 1.00 94.69 91 GLU A CA 1
ATOM 715 C C . GLU A 1 91 ? -3.758 -28.104 -9.901 1.00 94.69 91 GLU A C 1
ATOM 717 O O . GLU A 1 91 ? -4.329 -27.028 -9.718 1.00 94.69 91 GLU A O 1
ATOM 722 N N . ASP A 1 92 ? -4.407 -29.226 -10.217 1.00 93.50 92 ASP A N 1
ATOM 723 C CA . ASP A 1 92 ? -5.857 -29.303 -10.424 1.00 93.50 92 ASP A CA 1
ATOM 724 C C . ASP A 1 92 ? -6.365 -28.156 -11.324 1.00 93.50 92 ASP A C 1
ATOM 726 O O . ASP A 1 92 ? -5.793 -27.897 -12.388 1.00 93.50 92 ASP A O 1
ATOM 730 N N . ASP A 1 93 ? -7.394 -27.438 -10.870 1.00 92.31 93 ASP A N 1
ATOM 731 C CA . ASP A 1 93 ? -7.964 -26.259 -11.526 1.00 92.31 93 ASP A CA 1
ATOM 732 C C . ASP A 1 93 ? -7.295 -24.940 -11.082 1.00 92.31 93 ASP A C 1
ATOM 734 O O . ASP A 1 93 ? -7.900 -23.866 -11.147 1.00 92.31 93 ASP A O 1
ATOM 738 N N . THR A 1 94 ? -6.056 -24.997 -10.588 1.00 94.00 94 THR A N 1
ATOM 739 C CA . THR A 1 94 ? -5.303 -23.844 -10.075 1.00 94.00 94 THR A CA 1
ATOM 740 C C . THR A 1 94 ? -4.172 -23.452 -11.016 1.00 94.00 94 THR A C 1
ATOM 742 O O . THR A 1 94 ? -3.368 -24.274 -11.459 1.00 94.00 94 THR A O 1
ATOM 745 N N . PHE A 1 95 ? -4.080 -22.151 -11.271 1.00 94.88 95 PHE A N 1
ATOM 746 C CA . PHE A 1 95 ? -3.072 -21.539 -12.120 1.00 94.88 95 PHE A CA 1
ATOM 747 C C . PHE A 1 95 ? -2.373 -20.401 -11.382 1.00 94.88 95 PHE A C 1
ATOM 749 O O . PHE A 1 95 ? -2.966 -19.726 -10.538 1.00 94.88 95 PHE A O 1
ATOM 756 N N . LEU A 1 96 ? -1.113 -20.167 -11.722 1.00 94.12 96 LEU A N 1
ATOM 757 C CA . LEU A 1 96 ? -0.317 -19.065 -11.211 1.00 94.12 96 LEU A CA 1
ATOM 758 C C . LEU A 1 96 ? -0.268 -17.946 -12.239 1.00 94.12 96 LEU A C 1
ATOM 760 O O . LEU A 1 96 ? -0.069 -18.186 -13.423 1.00 94.12 96 LEU A O 1
ATOM 764 N N . TRP A 1 97 ? -0.384 -16.711 -11.769 1.00 91.25 97 TRP A N 1
ATOM 765 C CA . TRP A 1 97 ? -0.093 -15.517 -12.574 1.00 91.25 97 TRP A CA 1
ATOM 766 C C . TRP A 1 97 ? 1.227 -14.851 -12.145 1.00 91.25 97 TRP A C 1
ATOM 768 O O . TRP A 1 97 ? 1.547 -13.731 -12.554 1.00 91.25 97 TRP A O 1
ATOM 778 N N . PHE A 1 98 ? 1.996 -15.543 -11.296 1.00 89.81 98 PHE A N 1
ATOM 779 C CA . PHE A 1 98 ? 3.308 -15.114 -10.827 1.00 89.81 98 PHE A CA 1
ATOM 780 C C . PHE A 1 98 ? 4.291 -14.978 -11.993 1.00 89.81 98 PHE A C 1
ATOM 782 O O . PHE A 1 98 ? 4.258 -15.732 -12.959 1.00 89.81 98 PHE A O 1
ATOM 789 N N . GLN A 1 99 ? 5.187 -14.001 -11.899 1.00 88.38 99 GLN A N 1
ATOM 790 C CA . GLN A 1 99 ? 6.216 -13.734 -12.899 1.00 88.38 99 GLN A CA 1
ATOM 791 C C . GLN A 1 99 ? 7.547 -13.467 -12.186 1.00 88.38 99 GLN A C 1
ATOM 793 O O . GLN A 1 99 ? 7.549 -13.068 -11.017 1.00 88.38 99 GLN A O 1
ATOM 798 N N . PRO A 1 100 ? 8.702 -13.630 -12.858 1.00 88.88 100 PRO A N 1
ATOM 799 C CA . PRO A 1 100 ? 9.992 -13.305 -12.262 1.00 88.88 100 PRO A CA 1
ATOM 800 C C . PRO A 1 100 ? 10.022 -11.872 -11.715 1.00 88.88 100 PRO A C 1
ATOM 802 O O . PRO A 1 100 ? 9.519 -10.945 -12.353 1.00 88.88 100 PRO A O 1
ATOM 805 N N . ARG A 1 101 ? 10.684 -11.662 -10.568 1.00 83.56 101 ARG A N 1
ATOM 806 C CA . ARG A 1 101 ? 10.777 -10.352 -9.891 1.00 83.56 101 ARG A CA 1
ATOM 807 C C . ARG A 1 101 ? 11.102 -9.204 -10.849 1.00 83.56 101 ARG A C 1
ATOM 809 O O . ARG A 1 101 ? 10.455 -8.164 -10.798 1.00 83.56 101 ARG A O 1
ATOM 816 N N . ASN A 1 102 ? 12.100 -9.390 -11.713 1.00 85.81 102 ASN A N 1
ATOM 817 C CA . ASN A 1 102 ? 12.534 -8.350 -12.647 1.00 85.81 102 ASN A CA 1
ATOM 818 C C . ASN A 1 102 ? 11.427 -7.963 -13.637 1.00 85.81 102 ASN A C 1
ATOM 820 O O . ASN A 1 102 ? 11.322 -6.790 -13.983 1.00 85.81 102 ASN A O 1
ATOM 824 N N . GLU A 1 103 ? 10.579 -8.909 -14.045 1.00 87.62 103 GLU A N 1
ATOM 825 C CA . GLU A 1 103 ? 9.451 -8.634 -14.934 1.00 87.62 103 GLU A CA 1
ATOM 826 C C . GLU A 1 103 ? 8.335 -7.884 -14.200 1.00 87.62 103 GLU A C 1
ATOM 828 O O . GLU A 1 103 ? 7.857 -6.861 -14.690 1.00 87.62 103 GLU A O 1
ATOM 833 N N . LEU A 1 104 ? 7.988 -8.300 -12.979 1.00 87.12 104 LEU A N 1
ATOM 834 C CA . LEU A 1 104 ? 7.017 -7.582 -12.144 1.00 87.12 104 LEU A CA 1
ATOM 835 C C . LEU A 1 104 ? 7.485 -6.150 -11.832 1.00 87.12 104 LEU A C 1
ATOM 837 O O . LEU A 1 104 ? 6.722 -5.200 -12.014 1.00 87.12 104 LEU A O 1
ATOM 841 N N . SER A 1 105 ? 8.761 -5.967 -11.474 1.00 82.06 105 SER A N 1
ATOM 842 C CA . SER A 1 105 ? 9.359 -4.643 -11.252 1.00 82.06 105 SER A CA 1
ATOM 843 C C . SER A 1 105 ? 9.371 -3.788 -12.522 1.00 82.06 105 SER A C 1
ATOM 845 O O . SER A 1 105 ? 8.995 -2.619 -12.476 1.00 82.06 105 SER A O 1
ATOM 847 N N . ARG A 1 106 ? 9.724 -4.359 -13.684 1.00 80.88 106 ARG A N 1
ATOM 848 C CA . ARG A 1 106 ? 9.650 -3.662 -14.984 1.00 80.88 106 ARG A CA 1
ATOM 849 C C . ARG A 1 106 ? 8.219 -3.215 -15.297 1.00 80.88 106 ARG A C 1
ATOM 851 O O . ARG A 1 106 ? 7.992 -2.141 -15.862 1.00 80.88 106 ARG A O 1
ATOM 858 N N . ARG A 1 107 ? 7.235 -4.018 -14.895 1.00 83.19 107 ARG A N 1
ATOM 859 C CA . ARG A 1 107 ? 5.808 -3.708 -15.001 1.00 83.19 107 ARG A CA 1
ATOM 860 C C . ARG A 1 107 ? 5.305 -2.784 -13.883 1.00 83.19 107 ARG A C 1
ATOM 862 O O . ARG A 1 107 ? 4.132 -2.438 -13.907 1.00 83.19 107 ARG A O 1
ATOM 869 N N . GLY A 1 108 ? 6.155 -2.303 -12.976 1.00 80.50 108 GLY A N 1
ATOM 870 C CA . GLY A 1 108 ? 5.744 -1.407 -11.889 1.00 80.50 108 GLY A CA 1
ATOM 871 C C . GLY A 1 108 ? 4.799 -2.070 -10.884 1.00 80.50 108 GLY A C 1
ATOM 872 O O . GLY A 1 108 ? 4.053 -1.380 -10.197 1.00 80.50 108 GLY A O 1
ATOM 873 N N . ARG A 1 109 ? 4.794 -3.407 -10.819 1.00 82.50 109 ARG A N 1
ATOM 874 C CA . ARG A 1 109 ? 4.033 -4.161 -9.828 1.00 82.50 109 ARG A CA 1
ATOM 875 C C . ARG A 1 109 ? 4.849 -4.244 -8.546 1.00 82.50 109 ARG A C 1
ATOM 877 O O . ARG A 1 109 ? 6.010 -4.655 -8.563 1.00 82.50 109 ARG A O 1
ATOM 884 N N . TRP A 1 110 ? 4.227 -3.835 -7.445 1.00 74.25 110 TRP A N 1
ATOM 885 C CA . TRP A 1 110 ? 4.775 -4.035 -6.114 1.00 74.25 110 TRP A CA 1
ATOM 886 C C . TRP A 1 110 ? 4.783 -5.531 -5.799 1.00 74.25 110 TRP A C 1
ATOM 888 O O . TRP A 1 110 ? 3.754 -6.190 -5.927 1.00 74.25 110 TRP A O 1
ATOM 898 N N . VAL A 1 111 ? 5.949 -6.049 -5.419 1.00 71.38 111 VAL A N 1
ATOM 899 C CA . VAL A 1 111 ? 6.143 -7.432 -4.968 1.00 71.38 111 VAL A CA 1
ATOM 900 C C . VAL A 1 111 ? 6.819 -7.335 -3.611 1.00 71.38 111 VAL A C 1
ATOM 902 O O . VAL A 1 111 ? 8.048 -7.286 -3.522 1.00 71.38 111 VAL A O 1
ATOM 905 N N . GLY A 1 112 ? 6.012 -7.165 -2.572 1.00 69.62 112 GLY A N 1
ATOM 906 C CA . GLY A 1 112 ? 6.493 -7.018 -1.207 1.00 69.62 112 GLY A CA 1
ATOM 907 C C . GLY A 1 112 ? 6.335 -8.295 -0.392 1.00 69.62 112 GLY A C 1
ATOM 908 O O . GLY A 1 112 ? 5.793 -9.303 -0.844 1.00 69.62 112 GLY A O 1
ATOM 909 N N . LEU A 1 113 ? 6.829 -8.236 0.845 1.00 70.88 113 LEU A N 1
ATOM 910 C CA . LEU A 1 113 ? 6.672 -9.302 1.843 1.00 70.88 113 LEU A CA 1
ATOM 911 C C . LEU A 1 113 ? 5.217 -9.452 2.320 1.00 70.88 113 LEU A C 1
ATOM 913 O O . LEU A 1 113 ? 4.896 -10.386 3.049 1.00 70.88 113 LEU A O 1
ATOM 917 N N . ASP A 1 114 ? 4.358 -8.518 1.925 1.00 75.50 114 ASP A N 1
ATOM 918 C CA . ASP A 1 114 ? 2.937 -8.461 2.219 1.00 75.50 114 ASP A CA 1
ATOM 919 C C . ASP A 1 114 ? 2.093 -9.378 1.324 1.00 75.50 114 ASP A C 1
ATOM 921 O O . ASP A 1 114 ? 0.947 -9.620 1.671 1.00 75.50 114 ASP A O 1
ATOM 925 N N . GLN A 1 115 ? 2.632 -9.957 0.242 1.00 81.19 115 GLN A N 1
ATOM 926 C CA . GLN A 1 115 ? 1.893 -10.854 -0.663 1.00 81.19 115 GLN A CA 1
ATOM 927 C C . GLN A 1 115 ? 2.172 -12.336 -0.358 1.00 81.19 115 GLN A C 1
ATOM 929 O O . GLN A 1 115 ? 3.212 -12.885 -0.732 1.00 81.19 115 GLN A O 1
ATOM 934 N N . GLY A 1 116 ? 1.226 -12.998 0.317 1.00 85.38 116 GLY A N 1
ATOM 935 C CA . GLY A 1 116 ? 1.293 -14.432 0.624 1.00 85.38 116 GLY A CA 1
ATOM 936 C C . GLY A 1 116 ? 1.105 -15.340 -0.607 1.00 85.38 116 GLY A C 1
ATOM 937 O O . GLY A 1 116 ? 0.666 -14.874 -1.656 1.00 85.38 116 GLY A O 1
ATOM 938 N N . PRO A 1 117 ? 1.386 -16.656 -0.507 1.00 88.00 117 PRO A N 1
ATOM 939 C CA . PRO A 1 117 ? 1.303 -17.584 -1.644 1.00 88.00 117 PRO A CA 1
ATOM 940 C C . PRO A 1 117 ? -0.060 -17.618 -2.347 1.00 88.00 117 PRO A C 1
ATOM 942 O O . PRO A 1 117 ? -0.117 -17.743 -3.566 1.00 88.00 117 PRO A O 1
ATOM 945 N N . GLU A 1 118 ? -1.151 -17.471 -1.592 1.00 90.25 118 GLU A N 1
ATOM 946 C CA . GLU A 1 118 ? -2.518 -17.507 -2.128 1.00 90.25 118 GLU A CA 1
ATOM 947 C C . GLU A 1 118 ? -2.824 -16.336 -3.067 1.00 90.25 118 GLU A C 1
ATOM 949 O O . GLU A 1 118 ? -3.617 -16.487 -3.993 1.00 90.25 118 GLU A O 1
ATOM 954 N N . PHE A 1 119 ? -2.134 -15.203 -2.907 1.00 90.69 119 PHE A N 1
ATOM 955 C CA . PHE A 1 119 ? -2.258 -14.062 -3.813 1.00 90.69 119 PHE A CA 1
ATOM 956 C C . PHE A 1 119 ? -1.869 -14.419 -5.252 1.00 90.69 119 PHE A C 1
ATOM 958 O O . PHE A 1 119 ? -2.412 -13.876 -6.212 1.00 90.69 119 PHE A O 1
ATOM 965 N N . TRP A 1 120 ? -0.955 -15.370 -5.424 1.00 91.62 120 TRP A N 1
ATOM 966 C CA . TRP A 1 120 ? -0.438 -15.756 -6.733 1.00 91.62 120 TRP A CA 1
ATOM 967 C C . TRP A 1 120 ? -1.253 -16.849 -7.418 1.00 91.62 120 TRP A C 1
ATOM 969 O O . TRP A 1 120 ? -0.974 -17.160 -8.574 1.00 91.62 120 TRP A O 1
ATOM 979 N N . LYS A 1 121 ? -2.251 -17.415 -6.730 1.00 93.50 121 LYS A N 1
ATOM 980 C CA . LYS A 1 121 ? -3.064 -18.537 -7.202 1.00 93.50 121 LYS A CA 1
ATOM 981 C C . LYS A 1 121 ? -4.439 -18.062 -7.653 1.00 93.50 121 LYS A C 1
ATOM 983 O O . LYS A 1 121 ? -5.178 -17.448 -6.891 1.00 93.50 121 LYS A O 1
ATOM 988 N N . ALA A 1 122 ? -4.806 -18.409 -8.877 1.00 93.19 122 ALA A N 1
ATOM 989 C CA . ALA A 1 122 ? -6.162 -18.299 -9.387 1.00 93.19 122 ALA A CA 1
ATOM 990 C C . ALA A 1 122 ? -6.733 -19.708 -9.553 1.00 93.19 122 ALA A C 1
ATOM 992 O O . ALA A 1 122 ? -6.202 -20.508 -10.324 1.00 93.19 122 ALA A O 1
ATOM 993 N N . ARG A 1 123 ? -7.812 -20.010 -8.831 1.00 93.81 123 ARG A N 1
ATOM 994 C CA . ARG A 1 123 ? -8.530 -21.281 -8.960 1.00 93.81 123 ARG A CA 1
ATOM 995 C C . ARG A 1 123 ? -9.747 -21.084 -9.842 1.00 93.81 123 ARG A C 1
ATOM 997 O O . ARG A 1 123 ? -10.480 -20.113 -9.669 1.00 93.81 123 ARG A O 1
ATOM 1004 N N . PHE A 1 124 ? -9.990 -22.005 -10.754 1.00 91.50 124 PHE A N 1
ATOM 1005 C CA . PHE A 1 124 ? -11.143 -21.969 -11.636 1.00 91.50 124 PHE A CA 1
ATOM 1006 C C . PHE A 1 124 ? -12.142 -23.057 -11.265 1.00 91.50 124 PHE A C 1
ATOM 1008 O O . PHE A 1 124 ? -11.789 -24.087 -10.704 1.00 91.50 124 PHE A O 1
ATOM 1015 N N . GLU A 1 125 ? -13.411 -22.812 -11.572 1.00 89.12 125 GLU A N 1
ATOM 1016 C CA . GLU A 1 125 ? -14.448 -23.837 -11.517 1.00 89.12 125 GLU A CA 1
ATOM 1017 C C . GLU A 1 125 ? -15.132 -23.973 -12.874 1.00 89.12 125 GLU A C 1
ATOM 1019 O O . GLU A 1 125 ? -15.488 -22.978 -13.530 1.00 89.12 125 GLU A O 1
ATOM 1024 N N . ALA A 1 126 ? -15.339 -25.227 -13.271 1.00 82.50 126 ALA A N 1
ATOM 1025 C CA . ALA A 1 126 ? -16.184 -25.575 -14.395 1.00 82.50 126 ALA A CA 1
ATOM 1026 C C . ALA A 1 126 ? -17.669 -25.474 -14.003 1.00 82.50 126 ALA A C 1
ATOM 1028 O O . ALA A 1 126 ? -18.079 -25.854 -12.904 1.00 82.50 126 ALA A O 1
ATOM 1029 N N . GLY A 1 127 ? -18.482 -24.928 -14.906 1.00 75.50 127 GLY A N 1
ATOM 1030 C CA . GLY A 1 127 ? -19.936 -25.009 -14.825 1.00 75.50 127 GLY A CA 1
ATOM 1031 C C . GLY A 1 127 ? -20.439 -26.409 -15.183 1.00 75.50 127 GLY A C 1
ATOM 1032 O O . GLY A 1 127 ? -19.676 -27.282 -15.582 1.00 75.50 127 GLY A O 1
ATOM 1033 N N . SER A 1 128 ? -21.753 -26.620 -15.105 1.00 78.38 128 SER A N 1
ATOM 1034 C CA . SER A 1 128 ? -22.381 -27.894 -15.492 1.00 78.38 128 SER A CA 1
ATOM 1035 C C . SER A 1 128 ? -22.259 -28.234 -16.987 1.00 78.38 128 SER A C 1
ATOM 1037 O O . SER A 1 128 ? -22.697 -29.302 -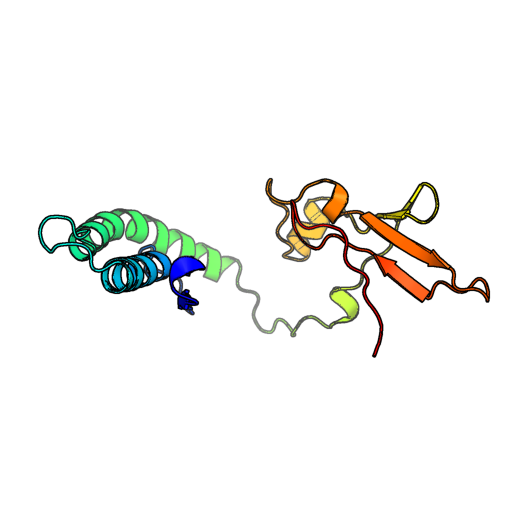17.398 1.00 78.38 128 SER A O 1
ATOM 1039 N N . ASP A 1 129 ? -21.730 -27.320 -17.803 1.00 83.50 129 ASP A N 1
ATOM 1040 C CA . ASP A 1 129 ? -21.449 -27.487 -19.231 1.00 83.50 129 ASP A CA 1
ATOM 1041 C C . ASP A 1 129 ? -19.944 -27.645 -19.540 1.00 83.50 129 ASP A C 1
ATOM 1043 O O . ASP A 1 129 ? -19.536 -27.419 -20.679 1.00 83.50 129 ASP A O 1
ATOM 1047 N N . ASP A 1 130 ? -19.125 -27.989 -18.535 1.00 79.00 130 ASP A N 1
ATOM 1048 C CA . ASP A 1 130 ? -17.657 -28.128 -18.597 1.00 79.00 130 ASP A CA 1
ATOM 1049 C C . ASP A 1 130 ? -16.901 -26.858 -19.033 1.00 79.00 130 ASP A C 1
ATOM 1051 O O . ASP A 1 130 ? -15.702 -26.889 -19.319 1.00 79.00 130 ASP A O 1
ATOM 1055 N N . LYS A 1 131 ? -17.565 -25.697 -19.062 1.00 80.56 131 LYS A N 1
ATOM 1056 C CA . LYS A 1 131 ? -16.896 -24.421 -19.330 1.00 80.56 131 LYS A CA 1
ATOM 1057 C C . LYS A 1 131 ? -16.385 -23.802 -18.046 1.00 80.56 131 LYS A C 1
ATOM 1059 O O . LYS A 1 131 ? -17.086 -23.763 -17.038 1.00 80.56 131 LYS A O 1
ATOM 1064 N N . VAL A 1 132 ? -15.190 -23.224 -18.105 1.00 79.44 132 VAL A N 1
ATOM 1065 C CA . VAL A 1 132 ? -14.663 -22.378 -17.031 1.00 79.44 132 VAL A CA 1
ATOM 1066 C C . VAL A 1 132 ? -15.579 -21.166 -16.876 1.00 79.44 132 VAL A C 1
ATOM 1068 O O . VAL A 1 132 ? -15.671 -20.331 -17.776 1.00 79.44 132 VAL A O 1
ATOM 1071 N N . THR A 1 133 ? -16.278 -21.077 -15.747 1.00 71.81 133 THR A N 1
ATOM 1072 C CA . THR A 1 133 ? -17.272 -20.014 -15.520 1.00 71.81 133 THR A CA 1
ATOM 1073 C C . THR A 1 133 ? -16.839 -19.017 -14.455 1.00 71.81 133 THR A C 1
ATOM 1075 O O . THR A 1 133 ? -17.335 -17.890 -14.451 1.00 71.81 133 THR A O 1
ATOM 1078 N N . LYS A 1 134 ? -15.947 -19.413 -13.538 1.00 81.56 134 LYS A N 1
ATOM 1079 C CA . LYS A 1 134 ? -15.715 -18.674 -12.291 1.00 81.56 134 LYS A CA 1
ATOM 1080 C C . LYS A 1 134 ? -14.251 -18.743 -11.847 1.00 81.56 134 LYS A C 1
ATOM 1082 O O . LYS A 1 134 ? -13.812 -19.808 -11.418 1.00 81.56 134 LYS A O 1
ATOM 1087 N N . PRO A 1 135 ? -13.499 -17.636 -11.920 1.00 90.19 135 PRO A N 1
ATOM 1088 C CA . PRO A 1 135 ? -12.248 -17.497 -11.189 1.00 90.19 135 PRO A CA 1
ATOM 1089 C C . PRO A 1 135 ? -12.498 -17.159 -9.713 1.00 90.19 135 PRO A C 1
ATOM 1091 O O . PRO A 1 135 ? -13.309 -16.292 -9.380 1.00 90.19 135 PRO A O 1
ATOM 1094 N N . PHE A 1 136 ? -11.750 -17.821 -8.839 1.00 92.38 136 PHE A N 1
ATOM 1095 C CA . PHE A 1 136 ? -11.609 -17.525 -7.421 1.00 92.38 136 PHE A CA 1
ATOM 1096 C C . PHE A 1 136 ? -10.192 -17.039 -7.163 1.00 92.38 136 PHE A C 1
ATOM 1098 O O . PHE A 1 136 ? -9.223 -17.700 -7.547 1.00 92.38 136 PHE A O 1
ATOM 1105 N N . TRP A 1 137 ? -10.071 -15.893 -6.501 1.00 92.25 137 TRP A N 1
ATOM 1106 C CA . TRP A 1 137 ? -8.770 -15.285 -6.251 1.00 92.25 137 TRP A CA 1
ATOM 1107 C C . TRP A 1 137 ? -8.750 -14.521 -4.925 1.00 92.25 137 TRP A C 1
ATOM 1109 O O . TRP A 1 137 ? -9.698 -13.805 -4.587 1.00 92.25 137 TRP A O 1
ATOM 1119 N N . ALA A 1 138 ? -7.672 -14.700 -4.158 1.00 91.56 138 ALA A N 1
ATOM 1120 C CA . ALA A 1 138 ? -7.374 -13.915 -2.965 1.00 91.56 138 ALA A CA 1
ATOM 1121 C C . ALA A 1 138 ? -6.574 -12.678 -3.384 1.00 91.56 138 ALA A C 1
ATOM 1123 O O . ALA A 1 138 ? -5.392 -12.768 -3.699 1.00 91.56 138 ALA A O 1
ATOM 1124 N N . HIS A 1 139 ? -7.221 -11.517 -3.419 1.00 85.62 139 HIS A N 1
ATOM 1125 C CA . HIS A 1 139 ? -6.599 -10.288 -3.921 1.00 85.62 139 HIS A CA 1
ATOM 1126 C C . HIS A 1 139 ? -5.686 -9.589 -2.902 1.00 85.62 139 HIS A C 1
ATOM 1128 O O . HIS A 1 139 ? -5.055 -8.596 -3.251 1.00 85.62 139 HIS A O 1
ATOM 1134 N N . ASP A 1 140 ? -5.620 -10.083 -1.664 1.00 82.56 140 ASP A N 1
ATOM 1135 C CA . ASP A 1 140 ? -4.744 -9.559 -0.618 1.00 82.56 140 ASP A CA 1
ATOM 1136 C C . ASP A 1 140 ? -4.438 -10.645 0.428 1.00 82.56 140 ASP A C 1
ATOM 1138 O O . ASP A 1 140 ? -5.135 -11.660 0.539 1.00 82.56 140 ASP A O 1
ATOM 1142 N N . ASN A 1 141 ? -3.376 -10.452 1.198 1.00 81.94 141 ASN A N 1
ATOM 1143 C CA . ASN A 1 141 ? -2.935 -11.395 2.209 1.00 81.94 141 ASN A CA 1
ATOM 1144 C C . ASN A 1 141 ? -3.893 -11.429 3.404 1.00 81.94 141 ASN A C 1
ATOM 1146 O O . ASN A 1 141 ? -4.302 -10.405 3.944 1.00 81.94 141 ASN A O 1
ATOM 1150 N N . GLY A 1 142 ? -4.262 -12.639 3.820 1.00 81.62 142 GLY A N 1
ATOM 1151 C CA . GLY A 1 142 ? -5.279 -12.854 4.851 1.00 81.62 142 GLY A CA 1
ATOM 1152 C C . GLY A 1 142 ? -6.721 -12.640 4.377 1.00 81.62 142 GLY A C 1
ATOM 1153 O O . GLY A 1 142 ? -7.641 -12.893 5.155 1.00 81.62 142 GLY A O 1
ATOM 1154 N N . VAL A 1 143 ? -6.946 -12.239 3.120 1.00 84.38 143 VAL A N 1
ATOM 1155 C CA . VAL A 1 143 ? -8.288 -12.156 2.532 1.00 84.38 143 VAL A CA 1
ATOM 1156 C C . VAL A 1 143 ? -8.643 -13.502 1.890 1.00 84.38 143 VAL A C 1
ATOM 1158 O O . VAL A 1 143 ? -7.893 -13.988 1.041 1.00 84.38 143 VAL A O 1
ATOM 1161 N N . PRO A 1 144 ? -9.773 -14.133 2.264 1.00 87.94 144 PRO A N 1
ATOM 1162 C CA . PRO A 1 144 ? -10.216 -15.366 1.622 1.00 87.94 144 PRO A CA 1
ATOM 1163 C C . PRO A 1 144 ? -10.444 -15.176 0.113 1.00 87.94 144 PRO A C 1
ATOM 1165 O O . PRO A 1 144 ? -10.888 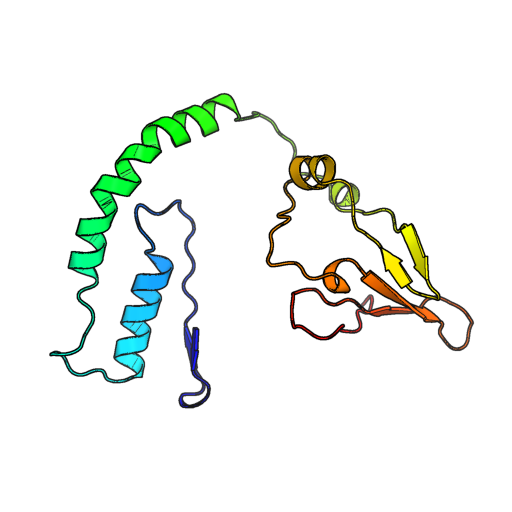-14.101 -0.299 1.00 87.94 144 PRO A O 1
ATOM 1168 N N . PRO A 1 145 ? -10.213 -16.208 -0.719 1.00 89.19 145 PRO A N 1
ATOM 1169 C CA . PRO A 1 145 ? -10.522 -16.136 -2.140 1.00 89.19 145 PRO A CA 1
ATOM 1170 C C . PRO A 1 145 ? -11.992 -15.783 -2.383 1.00 89.19 145 PRO A C 1
ATOM 1172 O O . PRO A 1 145 ? -12.891 -16.437 -1.852 1.00 89.19 145 PRO A O 1
ATOM 1175 N N . VAL A 1 146 ? -12.236 -14.771 -3.215 1.00 91.12 146 VAL A N 1
ATOM 1176 C CA . VAL A 1 146 ? -13.588 -14.364 -3.619 1.00 91.12 146 VAL A CA 1
ATOM 1177 C C . VAL A 1 146 ? -13.854 -14.767 -5.062 1.00 91.12 146 VAL A C 1
ATOM 1179 O O . VAL A 1 146 ? -12.936 -14.842 -5.881 1.00 91.12 146 VAL A O 1
ATOM 1182 N N . GLN A 1 147 ? -15.119 -15.048 -5.365 1.00 89.94 147 GLN A N 1
ATOM 1183 C CA . GL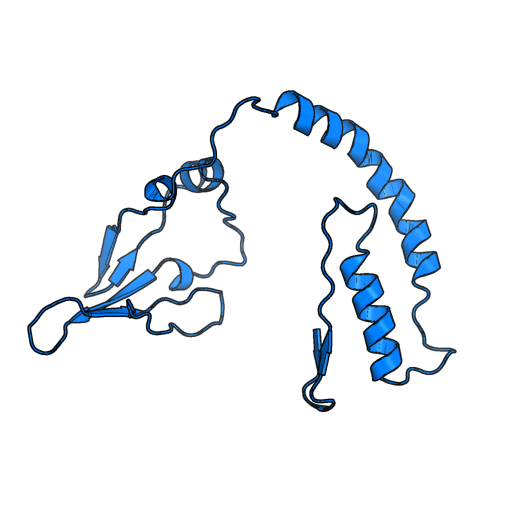N A 1 147 ? -15.562 -15.359 -6.718 1.00 89.94 147 GLN A CA 1
ATOM 1184 C C . GLN A 1 147 ? -15.663 -14.070 -7.537 1.00 89.94 147 GLN A C 1
ATOM 1186 O O . GLN A 1 147 ? -16.335 -13.125 -7.123 1.00 89.94 147 GLN A O 1
ATOM 1191 N N . PHE A 1 148 ? -15.069 -14.062 -8.726 1.00 84.19 148 PHE A N 1
ATOM 1192 C CA . PHE A 1 148 ? -15.239 -12.986 -9.697 1.00 84.19 148 PHE A CA 1
ATOM 1193 C C . PHE A 1 148 ? -16.149 -13.450 -10.836 1.00 84.19 148 PHE A C 1
ATOM 1195 O O . PHE A 1 148 ? -16.075 -14.591 -11.294 1.00 84.19 148 PHE A O 1
ATOM 1202 N N . THR A 1 149 ? -17.017 -12.561 -11.308 1.00 78.88 149 THR A N 1
ATOM 1203 C CA . THR A 1 149 ? -17.907 -12.807 -12.448 1.00 78.88 149 THR A CA 1
ATOM 1204 C C . THR A 1 149 ? -17.754 -11.689 -13.461 1.00 78.88 149 THR A C 1
ATOM 1206 O O . THR A 1 149 ? -17.548 -10.534 -13.095 1.00 78.88 149 THR A O 1
ATOM 1209 N N . LYS A 1 150 ? -17.861 -12.034 -14.742 1.00 67.38 150 LYS A N 1
ATOM 1210 C CA . LYS A 1 150 ? -17.992 -11.037 -15.799 1.00 67.38 150 LYS A CA 1
ATOM 1211 C C . LYS A 1 150 ? -19.450 -10.573 -15.819 1.00 67.38 150 LYS A C 1
ATOM 1213 O O . LYS A 1 150 ? -20.329 -11.427 -15.926 1.00 67.38 150 LYS A O 1
ATOM 1218 N N . GLU A 1 151 ? -19.680 -9.273 -15.650 1.00 52.62 151 GLU A N 1
ATOM 1219 C CA . GLU A 1 151 ? -20.989 -8.650 -15.906 1.00 52.62 151 GLU A CA 1
ATOM 1220 C C . GLU A 1 151 ? -21.376 -8.741 -17.389 1.00 52.62 151 GLU A C 1
ATOM 1222 O O . GLU A 1 151 ? -20.461 -8.707 -18.254 1.00 52.62 151 GLU A O 1
#

Sequence (151 aa):
MLLPDKDAAIVVLTNSLALNDVADWIGQLILEELLAVSSGNRTNIIKAAESCIPENLKWYPDLIKELADLRKNETPARHLDAEKFELDHYEDDTFLWFQPRNELSRRGRWVGLDQGPEFWKARFEAGSDDKVTKPFWAHDNGVPPVQFTKE